Protein AF-A0A060X799-F1 (afdb_monomer_lite)

Sequence (118 aa):
MLPGYSPVTQALLGTLFTWGLTAAGAALVFIFSSRQKRILDGSLGFAAGVMLAASYWSLLAPAIDMAEDSGKYGSFAFVPVAVGFALGAAFVYLADLMMPALVSPAAASQRGYFFTHT

Structure (mmCIF, N/CA/C/O backbone):
data_AF-A0A060X799-F1
#
_entry.id   AF-A0A060X799-F1
#
loop_
_atom_site.group_PDB
_atom_site.id
_atom_site.type_symbol
_atom_site.label_atom_id
_atom_site.label_alt_id
_atom_site.label_comp_id
_atom_site.label_asym_id
_atom_site.label_entity_id
_atom_site.label_seq_id
_atom_site.pdbx_PDB_ins_code
_atom_site.Cartn_x
_atom_site.Cartn_y
_atom_site.Cartn_z
_atom_site.occupancy
_atom_site.B_iso_or_equiv
_atom_site.auth_seq_id
_atom_site.auth_comp_id
_atom_site.auth_asym_id
_atom_site.auth_atom_id
_atom_site.pdbx_PDB_model_num
ATOM 1 N N . MET A 1 1 ? 18.683 -7.187 6.721 1.00 56.59 1 MET A N 1
ATOM 2 C CA . MET A 1 1 ? 18.641 -8.581 7.219 1.00 56.59 1 MET A CA 1
ATOM 3 C C . MET A 1 1 ? 19.350 -8.634 8.561 1.00 56.59 1 MET A C 1
ATOM 5 O O . MET A 1 1 ? 20.498 -8.220 8.626 1.00 56.59 1 MET A O 1
ATOM 9 N N . LEU A 1 2 ? 18.659 -9.040 9.630 1.00 64.00 2 LEU A N 1
ATOM 10 C CA . LEU A 1 2 ? 19.272 -9.198 10.956 1.00 64.00 2 LEU A CA 1
ATOM 11 C C . LEU A 1 2 ? 20.242 -10.393 10.905 1.00 64.00 2 LEU A C 1
ATOM 13 O O . LEU A 1 2 ? 19.774 -11.507 10.648 1.00 64.00 2 LEU A O 1
ATOM 17 N N . PRO A 1 3 ? 21.557 -10.196 11.106 1.00 66.88 3 PRO A N 1
ATOM 18 C CA . PRO A 1 3 ? 22.523 -11.290 11.082 1.00 66.88 3 PRO A CA 1
ATOM 19 C C . PRO A 1 3 ? 22.200 -12.315 12.180 1.00 66.88 3 PRO A C 1
ATOM 21 O O . PRO A 1 3 ? 21.969 -11.934 13.325 1.00 66.88 3 PRO A O 1
ATOM 24 N N . GLY A 1 4 ? 22.166 -13.606 11.838 1.00 75.44 4 GLY A N 1
ATOM 25 C CA . GLY A 1 4 ? 22.017 -14.704 12.808 1.00 75.44 4 GLY A CA 1
ATOM 26 C C . GLY A 1 4 ? 20.587 -15.157 13.138 1.00 75.44 4 GLY A C 1
ATOM 27 O O . GLY A 1 4 ? 20.433 -16.094 13.916 1.00 75.44 4 GLY A O 1
ATOM 28 N N . TYR A 1 5 ? 19.546 -14.563 12.543 1.00 72.88 5 TYR A N 1
ATOM 29 C CA . TYR A 1 5 ? 18.155 -15.003 12.732 1.00 72.88 5 TYR A CA 1
ATOM 30 C C . TYR A 1 5 ? 17.620 -15.783 11.531 1.00 72.88 5 TYR A C 1
ATOM 32 O O . TYR A 1 5 ? 17.876 -15.419 10.383 1.00 72.88 5 TYR A O 1
ATOM 40 N N . SER A 1 6 ? 16.835 -16.834 11.802 1.00 82.50 6 SER A N 1
ATOM 41 C CA . SER A 1 6 ? 16.180 -17.615 10.748 1.00 82.50 6 SER A CA 1
ATOM 42 C C . SER A 1 6 ? 15.222 -16.735 9.919 1.00 82.50 6 SER A C 1
ATOM 44 O O . SER A 1 6 ? 14.565 -15.852 10.489 1.00 82.50 6 SER A O 1
ATOM 46 N N . PRO A 1 7 ? 15.080 -16.982 8.600 1.00 84.75 7 PRO A N 1
ATOM 47 C CA . PRO A 1 7 ? 14.127 -16.262 7.749 1.00 84.75 7 PRO A CA 1
ATOM 48 C C . PRO A 1 7 ? 12.690 -16.297 8.291 1.00 84.75 7 PRO A C 1
ATOM 50 O O . PRO A 1 7 ? 11.956 -15.318 8.178 1.00 84.75 7 PRO A O 1
ATOM 53 N N . VAL A 1 8 ? 12.308 -17.399 8.948 1.00 88.00 8 VAL A N 1
ATOM 54 C CA . VAL A 1 8 ? 10.987 -17.574 9.571 1.00 88.00 8 VAL A CA 1
ATOM 55 C C . VAL A 1 8 ? 10.798 -16.607 10.740 1.00 88.00 8 VAL A C 1
ATOM 57 O O . VAL A 1 8 ? 9.768 -15.946 10.828 1.00 88.00 8 VAL A O 1
ATOM 60 N N . THR A 1 9 ? 11.799 -16.466 11.614 1.00 86.31 9 THR A N 1
ATOM 61 C CA . THR A 1 9 ? 11.740 -15.529 12.747 1.00 86.31 9 THR A CA 1
ATOM 62 C C . THR A 1 9 ? 11.676 -14.078 12.273 1.00 86.31 9 THR A C 1
ATOM 64 O O . THR A 1 9 ? 10.926 -13.283 12.832 1.00 86.31 9 THR A O 1
ATOM 67 N N . GLN A 1 10 ? 12.419 -13.727 11.220 1.00 87.31 10 GLN A N 1
ATOM 68 C CA . GLN A 1 10 ? 12.371 -12.386 10.630 1.00 87.31 10 GLN A CA 1
ATOM 69 C C . GLN A 1 10 ? 11.007 -12.079 10.007 1.00 87.31 10 GLN A C 1
ATOM 71 O O . GLN A 1 10 ? 10.476 -10.992 10.228 1.00 87.31 10 GLN A O 1
ATOM 76 N N . ALA A 1 11 ? 10.423 -13.034 9.277 1.00 89.69 11 ALA A N 1
ATOM 77 C CA . ALA A 1 11 ? 9.081 -12.890 8.729 1.00 89.69 11 ALA A CA 1
ATOM 78 C C . ALA A 1 11 ? 8.041 -12.714 9.845 1.00 89.69 11 ALA A C 1
ATOM 80 O O . ALA A 1 11 ? 7.211 -11.818 9.755 1.00 89.69 11 ALA A O 1
ATOM 81 N N . LEU A 1 12 ? 8.129 -13.504 10.920 1.00 91.62 12 LEU A N 1
ATOM 82 C CA . LEU A 1 12 ? 7.201 -13.448 12.053 1.00 91.62 12 LEU A CA 1
ATOM 83 C C . LEU A 1 12 ? 7.293 -12.114 12.813 1.00 91.62 12 LEU A C 1
ATOM 85 O O . LEU A 1 12 ? 6.274 -11.515 13.146 1.00 91.62 12 LEU A O 1
ATOM 89 N N . LEU A 1 13 ? 8.504 -11.598 13.039 1.00 90.00 13 LEU A N 1
ATOM 90 C CA . LEU A 1 13 ? 8.688 -10.272 13.636 1.00 90.00 13 LEU A CA 1
ATOM 91 C C . LEU A 1 13 ? 8.206 -9.153 12.703 1.00 90.00 13 LEU A C 1
ATOM 93 O O . LEU A 1 13 ? 7.582 -8.203 13.169 1.00 90.00 13 LEU A O 1
ATOM 97 N N . GLY A 1 14 ? 8.445 -9.272 11.393 1.00 90.56 14 GLY A N 1
ATOM 98 C CA . GLY A 1 14 ? 7.951 -8.315 10.401 1.00 90.56 14 GLY A CA 1
ATOM 99 C C . GLY A 1 14 ? 6.421 -8.284 10.311 1.00 90.56 14 GLY A C 1
ATOM 100 O O . GLY A 1 14 ? 5.823 -7.207 10.273 1.00 90.56 14 GLY A O 1
ATOM 101 N N . THR A 1 15 ? 5.761 -9.444 10.336 1.00 91.44 15 THR A N 1
ATOM 102 C CA . THR A 1 15 ? 4.292 -9.527 10.316 1.00 91.44 15 THR A CA 1
ATOM 103 C C . THR A 1 15 ? 3.677 -9.018 11.616 1.00 91.44 15 THR A C 1
ATOM 105 O O . THR A 1 15 ? 2.752 -8.211 11.565 1.00 91.44 15 THR A O 1
ATOM 108 N N . LEU A 1 16 ? 4.223 -9.384 12.782 1.00 93.81 16 LEU A N 1
ATOM 109 C CA . LEU A 1 16 ? 3.766 -8.835 14.064 1.00 93.81 16 LEU A CA 1
ATOM 110 C C . LEU A 1 16 ? 3.959 -7.319 14.143 1.00 93.81 16 LEU A C 1
ATOM 112 O O . LEU A 1 16 ? 3.091 -6.620 14.659 1.00 93.81 16 LEU A O 1
ATOM 116 N N . PHE A 1 17 ? 5.065 -6.800 13.611 1.00 93.69 17 PHE A N 1
ATOM 117 C CA . PHE A 1 17 ? 5.313 -5.364 13.566 1.00 93.69 17 PHE A CA 1
ATOM 118 C C . PHE A 1 17 ? 4.291 -4.635 12.685 1.00 93.69 17 PHE A C 1
ATOM 120 O O . PHE A 1 17 ? 3.690 -3.659 13.128 1.00 93.69 17 PHE A O 1
ATOM 127 N N . THR A 1 18 ? 4.041 -5.125 11.465 1.00 92.81 18 THR A N 1
ATOM 128 C CA . THR A 1 18 ? 3.053 -4.512 10.555 1.00 92.81 18 THR A CA 1
ATOM 129 C C . THR A 1 18 ? 1.639 -4.548 11.133 1.00 92.81 18 THR A C 1
ATOM 131 O O . THR A 1 18 ? 0.961 -3.523 11.137 1.00 92.81 18 THR A O 1
ATOM 134 N N . TRP A 1 19 ? 1.220 -5.674 11.717 1.00 93.69 19 TRP A N 1
ATOM 135 C CA . TRP A 1 19 ? -0.069 -5.780 12.411 1.00 93.69 19 TRP A CA 1
ATOM 136 C C . TRP A 1 19 ? -0.137 -4.897 13.659 1.00 93.69 19 TRP A C 1
ATOM 138 O O . TRP A 1 19 ? -1.170 -4.282 13.922 1.00 93.69 19 TRP A O 1
ATOM 148 N N . GLY A 1 20 ? 0.963 -4.786 14.406 1.00 95.19 20 GLY A N 1
ATOM 149 C CA . GLY A 1 20 ? 1.080 -3.898 15.559 1.00 95.19 20 GLY A CA 1
ATOM 150 C C . GLY A 1 20 ? 0.888 -2.432 15.179 1.00 95.19 20 GLY A C 1
ATOM 151 O O . GLY A 1 20 ? 0.145 -1.723 15.853 1.00 95.19 20 GLY A O 1
ATOM 152 N N . LEU A 1 21 ? 1.475 -1.986 14.064 1.00 92.69 21 LEU A N 1
ATOM 153 C CA . LEU A 1 21 ? 1.250 -0.641 13.530 1.00 92.69 21 LEU A CA 1
ATOM 154 C C . LEU A 1 21 ? -0.205 -0.424 13.090 1.00 92.69 21 LEU A C 1
ATOM 156 O O . LEU A 1 21 ? -0.763 0.636 13.366 1.00 92.69 21 LEU A O 1
ATOM 160 N N . THR A 1 22 ? -0.851 -1.417 12.466 1.00 91.69 22 THR A N 1
ATOM 161 C CA . THR A 1 22 ? -2.285 -1.345 12.131 1.00 91.69 22 THR A CA 1
ATOM 162 C C . THR A 1 22 ? -3.152 -1.222 13.385 1.00 91.69 22 THR A C 1
ATOM 164 O O . THR A 1 22 ? -4.024 -0.355 13.446 1.00 91.69 22 THR A O 1
ATOM 167 N N . ALA A 1 23 ? -2.893 -2.042 14.406 1.00 91.62 23 ALA A N 1
ATOM 168 C CA . ALA A 1 23 ? -3.607 -1.989 15.679 1.00 91.62 23 ALA A CA 1
ATOM 169 C C . ALA A 1 23 ? -3.380 -0.653 16.403 1.00 91.62 23 ALA A C 1
ATOM 171 O O . ALA A 1 23 ? -4.333 -0.060 16.907 1.00 91.62 23 ALA A O 1
ATOM 172 N N . ALA A 1 24 ? -2.146 -0.140 16.401 1.00 91.19 24 ALA A N 1
ATOM 173 C CA . ALA A 1 24 ? -1.815 1.164 16.966 1.00 91.19 24 ALA A CA 1
ATOM 174 C C . ALA A 1 24 ? -2.545 2.302 16.234 1.00 91.19 24 ALA A C 1
ATOM 176 O O . ALA A 1 24 ? -3.133 3.162 16.884 1.00 91.19 24 ALA A O 1
ATOM 177 N N . GLY A 1 25 ? -2.578 2.279 14.897 1.00 85.88 25 GLY A N 1
ATOM 178 C CA . GLY A 1 25 ? -3.325 3.247 14.092 1.00 85.88 25 GLY A CA 1
ATOM 179 C C . GLY A 1 25 ? -4.832 3.210 14.365 1.00 85.88 25 GLY A C 1
ATOM 180 O O . GLY A 1 25 ? -5.453 4.259 14.525 1.00 85.88 25 GLY A O 1
ATOM 181 N N . ALA A 1 26 ? -5.418 2.017 14.499 1.00 87.50 26 ALA A N 1
ATOM 182 C CA . ALA A 1 26 ? -6.826 1.854 14.863 1.00 87.50 26 ALA A CA 1
ATOM 183 C C . ALA A 1 26 ? -7.120 2.324 16.300 1.00 87.50 26 ALA A C 1
ATOM 185 O O . ALA A 1 26 ? -8.162 2.929 16.550 1.00 87.50 26 ALA A O 1
ATOM 186 N N . ALA A 1 27 ? -6.194 2.110 17.241 1.00 89.12 27 ALA A N 1
ATOM 187 C CA . ALA A 1 27 ? -6.344 2.545 18.628 1.00 89.12 27 ALA A CA 1
ATOM 188 C C . ALA A 1 27 ? -6.443 4.076 18.769 1.00 89.12 27 ALA A C 1
ATOM 190 O O . ALA A 1 27 ? -7.103 4.565 19.687 1.00 89.12 27 ALA A O 1
ATOM 191 N N . LEU A 1 28 ? -5.868 4.843 17.833 1.00 83.50 28 LEU A N 1
ATOM 192 C CA . LEU A 1 28 ? -5.993 6.306 17.809 1.00 83.50 28 LEU A CA 1
ATOM 193 C C . LEU A 1 28 ? -7.454 6.778 17.697 1.00 83.50 28 LEU A C 1
ATOM 195 O O . LEU A 1 28 ?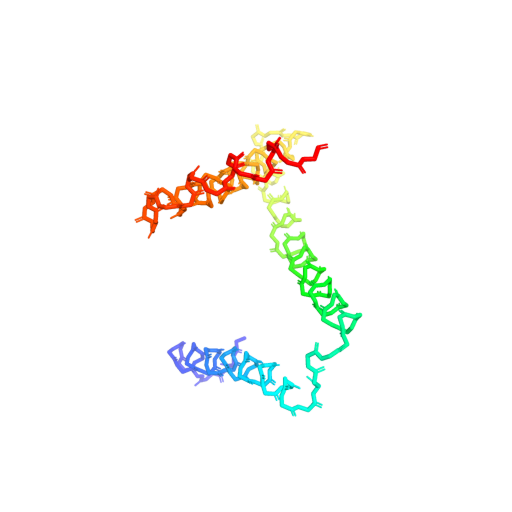 -7.770 7.863 18.182 1.00 83.50 28 LEU A O 1
ATOM 199 N N . VAL A 1 29 ? -8.365 5.969 17.142 1.00 83.19 29 VAL A N 1
ATOM 200 C CA . VAL A 1 29 ? -9.802 6.299 17.044 1.00 83.19 29 VAL A CA 1
ATOM 201 C C . VAL A 1 29 ? -10.467 6.442 18.422 1.00 83.19 29 VAL A C 1
ATOM 203 O O . VAL A 1 29 ? -11.435 7.186 18.561 1.00 83.19 29 VAL A O 1
ATOM 206 N N . PHE A 1 30 ? -9.939 5.797 19.469 1.00 81.94 30 PHE A N 1
ATOM 207 C CA . PHE A 1 30 ? -10.455 5.965 20.835 1.00 81.94 30 PHE A CA 1
ATOM 208 C C . PHE A 1 30 ? -10.094 7.323 21.452 1.00 81.94 30 PHE A C 1
ATOM 210 O O . PHE A 1 30 ? -10.794 7.794 22.346 1.00 81.94 30 PHE A O 1
ATOM 217 N N . ILE A 1 31 ? -9.024 7.961 20.970 1.00 76.88 31 ILE A N 1
ATOM 218 C CA . ILE A 1 31 ? -8.562 9.276 21.432 1.00 76.88 31 ILE A CA 1
ATOM 219 C C . ILE A 1 31 ? -9.157 10.383 20.548 1.00 76.88 31 ILE A C 1
ATOM 221 O O . ILE A 1 31 ? -9.624 11.407 21.047 1.00 76.88 31 ILE A O 1
ATOM 225 N N . PHE A 1 32 ? -9.184 10.171 19.229 1.00 66.88 32 PHE A N 1
ATOM 226 C CA . PHE A 1 32 ? -9.733 11.108 18.252 1.00 66.88 32 PHE A CA 1
ATOM 227 C C . PHE A 1 32 ? -11.184 10.750 17.915 1.00 66.88 32 PHE A C 1
ATOM 229 O O . PHE A 1 32 ? -11.463 9.864 17.111 1.00 66.88 32 PHE A O 1
ATOM 236 N N . SER A 1 33 ? -12.136 11.471 18.514 1.00 61.84 33 SER A N 1
ATOM 237 C CA . SER A 1 33 ? -13.559 11.284 18.220 1.00 61.84 33 SER A CA 1
ATOM 238 C C . SER A 1 33 ? -13.878 11.616 16.753 1.00 61.84 33 SER A C 1
ATOM 240 O O . SER A 1 33 ? -13.563 12.704 16.269 1.00 61.84 33 SER A O 1
ATOM 242 N N . SER A 1 34 ? -14.599 10.708 16.080 1.00 59.38 34 SER A N 1
ATOM 243 C CA . SER A 1 34 ? -15.126 10.776 14.694 1.00 59.38 34 SER A CA 1
ATOM 244 C C . SER A 1 34 ? -15.874 12.079 14.321 1.00 59.38 34 SER A C 1
ATOM 246 O O . SER A 1 34 ? -16.185 12.343 13.160 1.00 59.38 34 SER A O 1
ATOM 248 N N . ARG A 1 35 ? -16.138 12.961 15.291 1.00 61.16 35 ARG A N 1
ATOM 249 C CA . ARG A 1 35 ? -16.881 14.211 15.101 1.00 61.16 35 ARG A CA 1
ATOM 250 C C . ARG A 1 35 ? -16.152 15.261 14.246 1.00 61.16 35 ARG A C 1
ATOM 252 O O . ARG A 1 35 ? -16.809 16.168 13.742 1.00 61.16 35 ARG A O 1
ATOM 259 N N . GLN A 1 36 ? -14.837 15.154 14.035 1.00 72.19 36 GLN A N 1
ATOM 260 C CA . GLN A 1 36 ? -14.076 16.087 13.191 1.00 72.19 36 GLN A CA 1
ATOM 261 C C . GLN A 1 36 ? -13.736 15.477 11.826 1.00 72.19 36 GLN A C 1
ATOM 263 O O . GLN A 1 36 ? -12.638 14.962 11.622 1.00 72.19 36 GLN A O 1
ATOM 268 N N . LYS A 1 37 ? -14.658 15.615 10.857 1.00 76.69 37 LYS A N 1
ATOM 269 C CA . LYS A 1 37 ? -14.441 15.191 9.456 1.00 76.69 37 LYS A CA 1
ATOM 270 C C . LYS A 1 37 ? -13.111 15.684 8.876 1.00 76.69 37 LYS A C 1
ATOM 272 O O . LYS A 1 37 ? -12.432 14.926 8.212 1.00 76.69 37 LYS A O 1
ATOM 277 N N . ARG A 1 38 ? -12.674 16.899 9.229 1.00 80.44 38 ARG A N 1
ATOM 278 C CA . ARG A 1 38 ? -11.389 17.465 8.780 1.00 80.44 38 ARG A CA 1
ATOM 279 C C . ARG A 1 38 ? -10.163 16.621 9.146 1.00 80.44 38 ARG A C 1
ATOM 281 O O . ARG A 1 38 ? -9.236 16.546 8.349 1.00 80.44 38 ARG A O 1
ATOM 288 N N . ILE A 1 39 ? -10.141 16.012 10.333 1.00 82.25 39 ILE A N 1
ATOM 289 C CA . ILE A 1 39 ? -9.019 15.158 10.755 1.00 82.25 39 ILE A CA 1
ATOM 290 C C . ILE A 1 39 ? -9.066 13.826 10.005 1.00 82.25 39 ILE A C 1
ATOM 292 O O . ILE A 1 39 ? -8.027 13.338 9.571 1.00 82.25 39 ILE A O 1
ATOM 296 N N . LEU A 1 40 ? -10.266 13.270 9.812 1.00 82.25 40 LEU A N 1
ATOM 297 C CA . LEU A 1 40 ? -10.464 12.045 9.036 1.00 82.25 40 LEU A CA 1
ATOM 298 C C . LEU A 1 40 ? -10.072 12.234 7.562 1.00 82.25 40 LEU A C 1
ATOM 300 O O . LEU A 1 40 ? -9.339 11.421 7.014 1.00 82.25 40 LEU A O 1
ATOM 304 N N . ASP A 1 41 ? -10.502 13.325 6.934 1.00 86.44 41 ASP A N 1
ATOM 305 C CA . A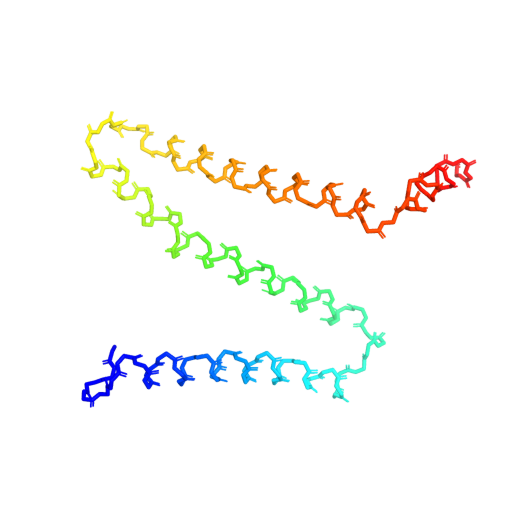SP A 1 41 ? -10.147 13.640 5.547 1.00 86.44 41 ASP A CA 1
ATOM 306 C C . ASP A 1 41 ? -8.628 13.862 5.412 1.00 86.44 41 ASP A C 1
ATOM 308 O O . ASP A 1 41 ? -8.008 13.418 4.446 1.00 86.44 41 ASP A O 1
ATOM 312 N N . GLY A 1 42 ? -8.004 14.482 6.424 1.00 88.12 42 GLY A N 1
ATOM 313 C CA . GLY A 1 42 ? -6.553 14.639 6.508 1.00 88.12 42 GLY A CA 1
ATOM 314 C C . GLY A 1 42 ? -5.800 13.310 6.636 1.00 88.12 42 GLY A C 1
ATOM 315 O O . GLY A 1 42 ? -4.791 13.119 5.958 1.00 88.12 42 GLY A O 1
ATOM 316 N N . SER A 1 43 ? -6.281 12.370 7.457 1.00 87.12 43 SER A N 1
ATOM 317 C CA . SER A 1 43 ? -5.640 11.058 7.620 1.00 87.12 43 SER A CA 1
ATOM 318 C C . SER A 1 43 ? -5.814 10.164 6.391 1.00 87.12 43 SER A C 1
ATOM 320 O O . SER A 1 43 ? -4.860 9.498 5.990 1.00 87.12 43 SER A O 1
ATOM 322 N N . LEU A 1 44 ? -6.986 10.200 5.744 1.00 87.31 44 LEU A N 1
ATOM 323 C CA . LEU A 1 44 ? -7.235 9.523 4.469 1.00 87.31 44 LEU A CA 1
ATOM 324 C C . LEU A 1 44 ? -6.331 10.078 3.361 1.00 87.31 44 LEU A C 1
ATOM 326 O O . LEU A 1 44 ? -5.716 9.304 2.628 1.00 87.31 44 LEU A O 1
ATOM 330 N N . GLY A 1 45 ? -6.187 11.405 3.281 1.00 89.81 45 GLY A N 1
ATOM 331 C CA . GLY A 1 45 ? -5.263 12.058 2.353 1.00 89.81 45 GLY A CA 1
ATOM 332 C C . GLY A 1 45 ? -3.798 11.698 2.617 1.00 89.81 45 GLY A C 1
ATOM 333 O O . GLY A 1 45 ? -3.058 11.407 1.679 1.00 89.81 45 GLY A O 1
ATOM 334 N N . PHE A 1 46 ? -3.380 11.642 3.887 1.00 90.62 46 PHE A N 1
ATOM 335 C CA . PHE A 1 46 ? -2.035 11.202 4.268 1.00 90.62 46 PHE A CA 1
ATOM 336 C C . PHE A 1 46 ? -1.773 9.746 3.865 1.00 90.62 46 PHE A C 1
ATOM 338 O O . PHE A 1 46 ? -0.750 9.456 3.246 1.00 90.62 46 PHE A O 1
ATOM 345 N N . ALA A 1 47 ? -2.709 8.839 4.157 1.00 90.56 47 ALA A N 1
ATOM 346 C CA . ALA A 1 47 ? -2.598 7.431 3.786 1.00 90.56 47 ALA A CA 1
ATOM 347 C C . ALA A 1 47 ? -2.511 7.249 2.262 1.00 90.56 47 ALA A C 1
ATOM 349 O O . ALA A 1 47 ? -1.639 6.526 1.777 1.00 90.56 47 ALA A O 1
ATOM 350 N N . ALA A 1 48 ? -3.356 7.958 1.504 1.00 91.31 48 ALA A N 1
ATOM 351 C CA . ALA A 1 48 ? -3.291 7.970 0.046 1.00 91.31 48 ALA A CA 1
ATOM 352 C C . ALA A 1 48 ? -1.934 8.498 -0.456 1.00 91.31 48 ALA A C 1
ATOM 354 O O . ALA A 1 48 ? -1.316 7.883 -1.322 1.00 91.31 48 ALA A O 1
ATOM 355 N N . GLY A 1 49 ? -1.428 9.588 0.129 1.00 92.31 49 GLY A N 1
ATOM 356 C CA . GLY A 1 49 ? -0.131 10.168 -0.219 1.00 92.31 49 GLY A CA 1
ATOM 357 C C . GLY A 1 49 ? 1.045 9.213 0.011 1.00 92.31 49 GLY A C 1
ATOM 358 O O . GLY A 1 49 ? 1.858 9.022 -0.892 1.00 92.31 49 GLY A O 1
ATOM 359 N N . VAL A 1 50 ? 1.118 8.566 1.181 1.00 92.50 50 VAL A N 1
ATOM 360 C CA . VAL A 1 50 ? 2.172 7.581 1.501 1.00 92.50 50 VAL A CA 1
ATOM 361 C C . VAL A 1 50 ? 2.133 6.397 0.531 1.00 92.50 50 VAL A C 1
ATOM 363 O O . VAL A 1 50 ? 3.182 5.952 0.065 1.00 92.50 50 VAL A O 1
ATOM 366 N N . MET A 1 51 ? 0.938 5.915 0.181 1.00 93.06 51 MET A N 1
ATOM 367 C CA . MET A 1 51 ? 0.780 4.800 -0.754 1.00 93.06 51 MET A CA 1
ATOM 368 C C . MET A 1 51 ? 1.231 5.167 -2.177 1.00 93.06 51 MET A C 1
ATOM 370 O O . MET A 1 51 ? 1.927 4.383 -2.825 1.00 93.06 51 MET A O 1
ATOM 374 N N . LEU A 1 52 ? 0.893 6.370 -2.658 1.00 91.88 52 LEU A N 1
ATOM 375 C CA . LEU A 1 52 ? 1.332 6.866 -3.969 1.00 91.88 52 LEU A CA 1
ATOM 376 C C . LEU A 1 52 ? 2.851 7.068 -4.025 1.00 91.88 52 LEU A C 1
ATOM 378 O O . LEU A 1 52 ? 3.495 6.654 -4.988 1.00 91.88 52 LEU A O 1
ATOM 382 N N . ALA A 1 53 ? 3.425 7.645 -2.970 1.00 93.12 53 ALA A N 1
ATOM 383 C CA . ALA A 1 53 ? 4.863 7.828 -2.815 1.00 93.12 53 ALA A CA 1
ATOM 384 C C . ALA A 1 53 ? 5.619 6.493 -2.896 1.00 93.12 53 ALA A C 1
ATOM 386 O O . ALA A 1 53 ? 6.498 6.318 -3.742 1.00 93.12 53 ALA A O 1
ATOM 387 N N . ALA A 1 54 ? 5.247 5.532 -2.047 1.00 92.19 54 ALA A N 1
ATOM 388 C CA . ALA A 1 54 ? 5.864 4.210 -2.035 1.00 92.19 54 ALA A CA 1
ATOM 389 C C . ALA A 1 54 ? 5.732 3.514 -3.398 1.00 92.19 54 ALA A C 1
ATOM 391 O O . ALA A 1 54 ? 6.691 2.922 -3.886 1.00 92.19 54 ALA A O 1
ATOM 392 N N . SER A 1 55 ? 4.577 3.648 -4.056 1.00 92.38 55 SER A N 1
ATOM 393 C CA . SER A 1 55 ? 4.366 3.084 -5.392 1.00 92.38 55 SER A CA 1
ATOM 394 C C . SER A 1 55 ? 5.312 3.684 -6.437 1.00 92.38 55 SER A C 1
ATOM 396 O O . SER A 1 55 ? 5.824 2.960 -7.287 1.00 92.38 55 SER A O 1
ATOM 398 N N . TYR A 1 56 ? 5.599 4.986 -6.379 1.00 89.69 56 TYR A N 1
ATOM 399 C CA . TYR A 1 56 ? 6.527 5.602 -7.324 1.00 89.69 56 TYR A CA 1
ATOM 400 C C . TYR A 1 56 ? 7.985 5.216 -7.047 1.00 89.69 56 TYR A C 1
ATOM 402 O O . TYR A 1 56 ? 8.652 4.662 -7.918 1.00 89.69 56 TYR A O 1
ATOM 410 N N . TRP A 1 57 ? 8.476 5.469 -5.831 1.00 90.12 57 TRP A N 1
ATOM 411 C CA . TRP A 1 57 ? 9.894 5.290 -5.503 1.00 90.12 57 TRP A CA 1
ATOM 412 C C . TRP A 1 57 ? 10.304 3.831 -5.321 1.00 90.12 57 TRP A C 1
ATOM 414 O O . TRP A 1 57 ? 11.430 3.476 -5.655 1.00 90.12 57 TRP A O 1
ATOM 424 N N . SER A 1 58 ? 9.425 2.982 -4.783 1.00 88.44 58 SER A N 1
ATOM 425 C CA . SER A 1 58 ? 9.759 1.579 -4.513 1.00 88.44 58 SER A CA 1
ATOM 426 C C . SER A 1 58 ? 9.356 0.626 -5.634 1.00 88.44 58 SER A C 1
ATOM 428 O O . SER A 1 58 ? 9.885 -0.481 -5.666 1.00 88.44 58 SER A O 1
ATOM 430 N N . LEU A 1 59 ? 8.440 1.016 -6.535 1.00 86.06 59 LEU A N 1
ATOM 431 C CA . LEU A 1 59 ? 7.969 0.141 -7.618 1.00 86.06 59 LEU A CA 1
ATOM 432 C C . LEU A 1 59 ? 8.205 0.737 -9.011 1.00 86.06 59 LEU A C 1
ATOM 434 O O . LEU A 1 59 ? 8.886 0.104 -9.809 1.00 86.06 59 LEU A O 1
ATOM 438 N N . LEU A 1 60 ? 7.675 1.925 -9.327 1.00 86.50 60 LEU A N 1
ATOM 439 C CA . LEU A 1 60 ? 7.731 2.463 -10.697 1.00 86.50 60 LEU A CA 1
ATOM 440 C C . LEU A 1 60 ? 9.142 2.870 -11.131 1.00 86.50 60 LEU A C 1
ATOM 442 O O . LEU A 1 60 ? 9.554 2.482 -12.217 1.00 86.50 60 LEU A O 1
ATOM 446 N N . ALA A 1 61 ? 9.879 3.615 -10.305 1.00 87.44 61 ALA A N 1
ATOM 447 C CA . ALA A 1 61 ? 11.251 4.020 -10.614 1.00 87.44 61 ALA A CA 1
ATOM 448 C C . ALA A 1 61 ? 12.174 2.811 -10.881 1.00 87.44 61 ALA A C 1
ATOM 450 O O . ALA A 1 61 ? 12.696 2.718 -11.991 1.00 87.44 61 ALA A O 1
ATOM 451 N N . PRO A 1 62 ? 12.292 1.819 -9.970 1.00 85.88 62 PRO A N 1
ATOM 452 C CA . PRO A 1 62 ? 13.102 0.634 -10.250 1.00 85.88 62 PRO A CA 1
ATOM 453 C C . PRO A 1 62 ? 12.555 -0.208 -11.413 1.00 85.88 62 PRO A C 1
ATOM 455 O O . PRO A 1 62 ? 13.334 -0.838 -12.121 1.00 85.88 62 PRO A O 1
ATOM 458 N N . ALA A 1 63 ? 11.239 -0.221 -11.662 1.00 85.75 63 ALA A N 1
ATOM 459 C CA . ALA A 1 63 ? 10.682 -0.921 -12.821 1.00 85.75 63 ALA A CA 1
ATOM 460 C C . ALA A 1 63 ? 11.080 -0.277 -14.160 1.00 85.75 63 ALA A C 1
ATOM 462 O O . ALA A 1 63 ? 11.263 -1.001 -15.139 1.00 85.75 63 ALA A O 1
ATOM 463 N N . ILE A 1 64 ? 11.212 1.054 -14.212 1.00 85.12 64 ILE A N 1
ATOM 464 C CA . ILE A 1 64 ? 11.687 1.774 -15.403 1.00 85.12 64 ILE A CA 1
ATOM 465 C C . ILE A 1 64 ? 13.165 1.462 -15.637 1.00 85.12 64 ILE A C 1
ATOM 467 O O . ILE A 1 64 ? 13.506 1.055 -16.746 1.00 85.12 64 ILE A O 1
ATOM 471 N N . ASP A 1 65 ? 13.998 1.529 -14.595 1.00 84.62 65 ASP A N 1
ATOM 472 C CA . ASP A 1 65 ? 15.427 1.195 -14.687 1.00 84.62 65 ASP A CA 1
ATOM 473 C C . ASP A 1 65 ? 15.628 -0.245 -15.203 1.00 84.62 65 ASP A C 1
ATOM 475 O O . ASP A 1 65 ? 16.377 -0.491 -16.148 1.00 84.62 65 ASP A O 1
ATOM 479 N N . MET A 1 66 ? 14.866 -1.209 -14.668 1.00 82.81 66 MET A N 1
ATOM 480 C CA . MET A 1 66 ? 14.897 -2.601 -15.138 1.00 82.81 66 MET A CA 1
ATOM 481 C C . MET A 1 66 ? 14.437 -2.754 -16.599 1.00 82.81 66 MET A C 1
ATOM 483 O O . MET A 1 66 ? 14.921 -3.638 -17.314 1.00 82.81 66 MET A O 1
ATOM 487 N N . ALA A 1 67 ? 13.489 -1.933 -17.060 1.00 80.25 67 ALA A N 1
ATOM 488 C CA . ALA A 1 67 ? 13.010 -1.953 -18.440 1.00 80.25 67 ALA A CA 1
ATOM 489 C C . ALA A 1 67 ? 14.014 -1.317 -19.420 1.00 80.25 67 ALA A C 1
ATOM 491 O O . ALA A 1 67 ? 14.111 -1.782 -20.561 1.00 80.25 67 ALA A O 1
ATOM 492 N N . GLU A 1 68 ? 14.773 -0.308 -18.981 1.00 77.44 68 GLU A N 1
ATOM 493 C CA . GLU A 1 68 ? 15.875 0.302 -19.738 1.00 77.44 68 GLU A CA 1
ATOM 494 C C . GLU A 1 68 ? 17.045 -0.680 -19.902 1.00 77.44 68 GLU A C 1
ATOM 496 O O . GLU A 1 68 ? 17.469 -0.947 -21.031 1.00 77.44 68 GLU A O 1
ATOM 501 N N . ASP A 1 69 ? 17.477 -1.320 -18.810 1.00 72.12 69 ASP A N 1
ATOM 502 C CA . ASP A 1 69 ? 18.574 -2.303 -18.800 1.00 72.12 69 ASP A CA 1
ATOM 503 C C . ASP A 1 69 ? 18.283 -3.549 -19.653 1.00 72.12 69 ASP A C 1
ATOM 505 O O . ASP A 1 69 ? 19.186 -4.194 -20.189 1.00 72.12 69 ASP A O 1
ATOM 509 N N . SER A 1 70 ? 17.003 -3.885 -19.833 1.00 66.88 70 SER A N 1
ATOM 510 C CA . SER A 1 70 ? 16.562 -5.038 -20.628 1.00 66.88 70 SER A CA 1
ATOM 511 C C . SER A 1 70 ? 16.823 -4.891 -22.137 1.00 66.88 70 SER A C 1
ATOM 513 O O . SER A 1 70 ? 16.612 -5.849 -22.886 1.00 66.88 70 SER A O 1
ATOM 515 N N . GLY A 1 71 ? 17.233 -3.709 -22.620 1.00 60.16 71 GLY A N 1
ATOM 516 C CA . GLY A 1 71 ? 17.747 -3.473 -23.979 1.00 60.16 71 GLY A CA 1
ATOM 517 C C . GLY A 1 71 ? 16.760 -3.672 -25.144 1.00 60.16 71 GLY A C 1
ATOM 518 O O . GLY A 1 71 ? 17.091 -3.359 -26.285 1.00 60.16 71 GLY A O 1
ATOM 519 N N . LYS A 1 72 ? 15.539 -4.167 -24.894 1.00 58.28 72 LYS A N 1
ATOM 520 C CA . LYS A 1 72 ? 14.521 -4.466 -25.923 1.00 58.28 72 LYS A CA 1
ATOM 521 C C . LYS A 1 72 ? 13.687 -3.260 -26.368 1.00 58.28 72 LYS A C 1
ATOM 523 O O . LYS A 1 72 ? 13.044 -3.351 -27.409 1.00 58.28 72 LYS A O 1
ATOM 528 N N . TYR A 1 73 ? 13.683 -2.160 -25.608 1.00 56.56 73 TYR A N 1
ATOM 529 C CA . TYR A 1 73 ? 12.757 -1.036 -25.828 1.00 56.56 73 TYR A CA 1
ATOM 530 C C . TYR A 1 73 ? 13.405 0.360 -25.917 1.00 56.56 73 TYR A C 1
ATOM 532 O O . TYR A 1 73 ? 12.695 1.323 -26.205 1.00 56.56 73 TYR A O 1
ATOM 540 N N . GLY A 1 74 ? 14.731 0.494 -25.765 1.00 63.59 74 GLY A N 1
ATOM 541 C CA . GLY A 1 74 ? 15.441 1.777 -25.917 1.00 63.59 74 GLY A CA 1
ATOM 542 C C . GLY A 1 74 ? 14.762 2.939 -25.168 1.00 63.59 74 GLY A C 1
ATOM 543 O O . GLY A 1 74 ? 14.320 2.776 -24.037 1.00 63.59 74 GLY A O 1
ATOM 544 N N . SER A 1 75 ? 14.593 4.089 -25.832 1.00 62.28 75 SER A N 1
ATOM 545 C CA . SER A 1 75 ? 13.935 5.297 -25.287 1.00 62.28 75 SER A CA 1
ATOM 546 C C . SER A 1 75 ? 12.442 5.131 -24.920 1.00 62.28 75 SER A C 1
ATOM 548 O O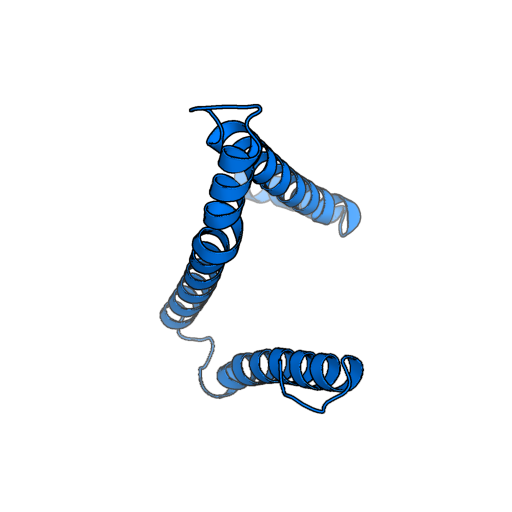 . SER A 1 75 ? 11.830 6.081 -24.430 1.00 62.28 75 SER A O 1
ATOM 550 N N . PHE A 1 76 ? 11.833 3.964 -25.166 1.00 67.31 76 PHE A N 1
ATOM 551 C CA . PHE A 1 76 ? 10.432 3.654 -24.851 1.00 67.31 76 PHE A CA 1
ATOM 552 C C . PHE A 1 76 ? 10.274 2.711 -23.646 1.00 67.31 76 PHE A C 1
ATOM 554 O O . PHE A 1 76 ? 9.212 2.118 -23.470 1.00 67.31 76 PHE A O 1
ATOM 561 N N . ALA A 1 77 ? 11.287 2.568 -22.789 1.00 70.31 77 ALA A N 1
ATOM 562 C CA . ALA A 1 77 ? 11.233 1.718 -21.593 1.00 70.31 77 ALA A CA 1
ATOM 563 C C . ALA A 1 77 ? 10.084 2.054 -20.616 1.00 70.31 77 ALA A C 1
ATOM 565 O O . ALA A 1 77 ? 9.592 1.178 -19.906 1.00 70.31 77 ALA A O 1
ATOM 566 N N . PHE A 1 78 ? 9.573 3.289 -20.640 1.00 77.81 78 PHE A N 1
ATOM 567 C CA . PHE A 1 78 ? 8.392 3.681 -19.865 1.00 77.81 78 PHE A CA 1
ATOM 568 C C . PHE A 1 78 ? 7.093 3.007 -20.346 1.00 77.81 78 PHE A C 1
ATOM 570 O O . PHE A 1 78 ? 6.150 2.875 -19.569 1.00 77.81 78 PHE A O 1
ATOM 577 N N . VAL A 1 79 ? 7.020 2.576 -21.611 1.00 84.88 79 VAL A N 1
ATOM 578 C CA . VAL A 1 79 ? 5.815 1.991 -22.222 1.00 84.88 79 VAL A CA 1
ATOM 579 C C . VAL A 1 79 ? 5.400 0.679 -21.546 1.00 84.88 79 VAL A C 1
ATOM 581 O O . VAL A 1 79 ? 4.255 0.604 -21.099 1.00 84.88 79 VAL A O 1
ATOM 584 N N . PRO A 1 80 ? 6.260 -0.352 -21.410 1.00 85.62 80 PRO A N 1
ATOM 585 C CA . PRO A 1 80 ? 5.871 -1.592 -20.736 1.00 85.62 80 PRO A CA 1
ATOM 586 C C . PRO A 1 80 ? 5.486 -1.374 -19.266 1.00 85.62 80 PRO A C 1
ATOM 588 O O . PRO A 1 80 ? 4.531 -1.991 -18.793 1.00 85.62 80 PRO A O 1
ATOM 591 N N . VAL A 1 81 ? 6.166 -0.463 -18.560 1.00 88.31 81 VAL A N 1
ATOM 592 C CA . VAL A 1 81 ? 5.845 -0.125 -17.163 1.00 88.31 81 VAL A CA 1
ATOM 593 C C . VAL A 1 81 ? 4.484 0.566 -17.065 1.00 88.31 81 VAL A C 1
ATOM 595 O O . VAL A 1 81 ? 3.654 0.173 -16.246 1.00 88.31 81 VAL A O 1
ATOM 598 N N . ALA A 1 82 ? 4.208 1.542 -17.935 1.00 88.19 82 ALA A N 1
ATOM 599 C CA . ALA A 1 82 ? 2.928 2.243 -17.982 1.00 88.19 82 ALA A CA 1
ATOM 600 C C . ALA A 1 82 ? 1.768 1.307 -18.349 1.00 88.19 82 ALA A C 1
ATOM 602 O O . ALA A 1 82 ? 0.709 1.371 -17.728 1.00 88.19 82 ALA A O 1
ATOM 603 N N . VAL A 1 83 ? 1.970 0.403 -19.314 1.00 90.50 83 VAL A N 1
ATOM 604 C CA . VAL A 1 83 ? 0.971 -0.610 -19.690 1.00 90.50 83 VAL A CA 1
ATOM 605 C C . VAL A 1 83 ? 0.707 -1.563 -18.525 1.00 90.50 83 VAL A C 1
ATOM 607 O O . VAL A 1 83 ? -0.452 -1.816 -18.207 1.00 90.50 83 VAL A O 1
ATOM 610 N N . GLY A 1 84 ? 1.751 -2.050 -17.848 1.00 90.06 84 GLY A N 1
ATOM 611 C CA . GLY A 1 84 ? 1.605 -2.904 -16.667 1.00 90.06 84 GLY A CA 1
ATOM 612 C C . GLY A 1 84 ? 0.857 -2.208 -15.527 1.00 90.06 84 GLY A C 1
ATOM 613 O O . GLY A 1 84 ? -0.071 -2.780 -14.955 1.00 90.06 84 GLY A O 1
ATOM 614 N N . PHE A 1 85 ? 1.198 -0.949 -15.246 1.00 91.31 85 PHE A N 1
ATOM 615 C CA . PHE A 1 85 ? 0.516 -0.139 -14.238 1.00 91.31 85 PHE A CA 1
ATOM 616 C C . PHE A 1 85 ? -0.960 0.105 -14.594 1.00 91.31 85 PHE A C 1
ATOM 618 O O . PHE A 1 85 ? -1.836 -0.092 -13.753 1.00 91.31 85 PHE A O 1
ATOM 625 N N . ALA A 1 86 ? -1.256 0.464 -15.849 1.00 93.00 86 ALA A N 1
ATOM 626 C CA . ALA A 1 86 ? -2.620 0.682 -16.327 1.00 93.00 86 ALA A CA 1
ATOM 627 C C . ALA A 1 86 ? -3.465 -0.601 -16.294 1.00 93.00 86 ALA A C 1
ATOM 629 O O . ALA A 1 86 ? -4.623 -0.557 -15.884 1.00 93.00 86 ALA A O 1
ATOM 630 N N . LEU A 1 87 ? -2.891 -1.750 -16.666 1.00 95.06 87 LEU A N 1
ATOM 631 C CA . LEU A 1 87 ? -3.555 -3.050 -16.550 1.00 95.06 87 LEU A CA 1
ATOM 632 C C . LEU A 1 87 ? -3.838 -3.416 -15.088 1.00 95.06 87 LEU A C 1
ATOM 634 O O . LEU A 1 87 ? -4.932 -3.888 -14.787 1.00 95.06 87 LEU A O 1
ATOM 638 N N . GLY A 1 88 ? -2.900 -3.156 -14.172 1.00 92.38 88 GLY A N 1
ATOM 639 C CA . GLY A 1 88 ? -3.114 -3.341 -12.734 1.00 92.38 88 GLY A CA 1
ATOM 640 C C . GLY A 1 88 ? -4.236 -2.451 -12.189 1.00 92.38 88 GLY A C 1
ATOM 641 O O . GLY A 1 88 ? -5.111 -2.928 -11.467 1.00 92.38 88 GLY A O 1
ATOM 642 N N . ALA A 1 89 ? -4.269 -1.178 -12.591 1.00 92.50 89 ALA A N 1
ATOM 643 C CA . ALA A 1 89 ? -5.344 -0.256 -12.231 1.00 92.50 89 ALA A CA 1
ATOM 644 C C . ALA A 1 89 ? -6.704 -0.707 -12.796 1.00 92.50 89 ALA A C 1
ATOM 646 O O . ALA A 1 89 ? -7.699 -0.716 -12.072 1.00 92.50 89 ALA A O 1
ATOM 647 N N . ALA A 1 90 ? -6.744 -1.144 -14.059 1.00 95.44 90 ALA A N 1
ATOM 648 C CA . ALA A 1 90 ? -7.947 -1.682 -14.688 1.00 95.44 90 ALA A CA 1
ATOM 649 C C . ALA A 1 90 ? -8.441 -2.960 -13.992 1.00 95.44 90 ALA A C 1
ATOM 651 O O . ALA A 1 90 ? -9.644 -3.133 -13.812 1.00 95.44 90 ALA A O 1
ATOM 652 N N . PHE A 1 91 ? -7.526 -3.828 -13.553 1.00 94.75 91 PHE A N 1
ATOM 653 C CA . PHE A 1 91 ? -7.857 -5.023 -12.782 1.00 94.75 91 PHE A CA 1
ATOM 654 C C . PHE A 1 91 ? -8.517 -4.676 -11.442 1.00 94.75 91 PHE A C 1
ATOM 656 O O . PHE A 1 91 ? -9.575 -5.219 -11.129 1.00 94.75 91 PHE A O 1
ATOM 663 N N . VAL A 1 92 ? -7.940 -3.747 -10.670 1.00 92.44 92 VAL A N 1
ATOM 664 C CA . VAL A 1 92 ? -8.526 -3.303 -9.392 1.00 92.44 92 VAL A CA 1
ATOM 665 C C . VAL A 1 92 ? -9.884 -2.638 -9.617 1.00 92.44 92 VAL A C 1
ATOM 667 O O . VAL A 1 92 ? -10.828 -2.919 -8.883 1.00 92.44 92 VAL A O 1
ATOM 670 N N . TYR A 1 93 ? -10.015 -1.815 -10.660 1.00 91.19 93 TYR A N 1
ATOM 671 C CA . TYR A 1 93 ? -11.287 -1.197 -11.032 1.00 91.19 93 TYR A CA 1
ATOM 672 C C . TYR A 1 93 ? -12.360 -2.236 -11.386 1.00 91.19 93 TYR A C 1
ATOM 674 O O . TYR A 1 93 ? -13.495 -2.145 -10.922 1.00 91.19 93 TYR A O 1
ATOM 682 N N . LEU A 1 94 ? -12.004 -3.256 -12.174 1.00 91.31 94 LEU A N 1
ATOM 683 C CA . LEU A 1 94 ? -12.915 -4.346 -12.507 1.00 91.31 94 LEU A CA 1
ATOM 684 C C . LEU A 1 94 ? -13.314 -5.129 -11.251 1.00 91.31 94 LEU A C 1
ATOM 686 O O . LEU A 1 94 ? -14.491 -5.426 -11.072 1.00 91.31 94 LEU A O 1
ATOM 690 N N . ALA A 1 95 ? -12.360 -5.433 -10.367 1.00 90.44 95 ALA A N 1
ATOM 691 C CA . ALA A 1 95 ? -12.637 -6.110 -9.105 1.00 90.44 95 ALA A CA 1
ATOM 692 C C . ALA A 1 95 ? -13.622 -5.305 -8.239 1.00 90.44 95 ALA A C 1
ATOM 694 O O . ALA A 1 95 ? -14.585 -5.875 -7.724 1.00 90.44 95 ALA A O 1
ATOM 695 N N . ASP A 1 96 ? -13.445 -3.983 -8.154 1.00 89.38 96 ASP A N 1
ATOM 696 C CA . 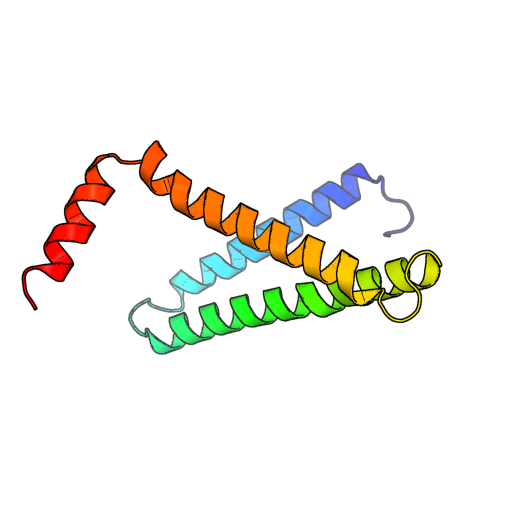ASP A 1 96 ? -14.364 -3.084 -7.450 1.00 89.38 96 ASP A CA 1
ATOM 697 C C . ASP A 1 96 ? -15.759 -3.052 -8.091 1.00 89.38 96 ASP A C 1
ATOM 699 O O . ASP A 1 96 ? -16.766 -3.035 -7.390 1.00 89.38 96 ASP A O 1
ATOM 703 N N . LEU A 1 97 ? -15.850 -3.151 -9.422 1.00 85.62 97 LEU A N 1
ATOM 704 C CA . LEU A 1 97 ? -17.131 -3.250 -10.124 1.00 85.62 97 LEU A CA 1
ATOM 705 C C . LEU A 1 97 ? -17.829 -4.603 -9.906 1.00 85.62 97 LEU A C 1
ATOM 707 O O . LEU A 1 97 ? -19.060 -4.668 -9.858 1.00 85.62 97 LEU A O 1
ATOM 711 N N . MET A 1 98 ? -17.061 -5.684 -9.763 1.00 86.56 98 MET A N 1
ATOM 712 C CA . MET A 1 98 ? -17.599 -7.023 -9.515 1.00 86.56 98 MET A CA 1
ATOM 713 C C . MET A 1 98 ? -18.039 -7.226 -8.060 1.00 86.56 98 MET A C 1
ATOM 715 O O . MET A 1 98 ? -18.980 -7.986 -7.823 1.00 86.56 98 MET A O 1
ATOM 719 N N . MET A 1 99 ? -17.425 -6.538 -7.088 1.00 84.06 99 MET A N 1
ATOM 720 C CA . MET A 1 99 ? -17.776 -6.669 -5.666 1.00 84.06 99 MET A CA 1
ATOM 721 C C . MET A 1 99 ? -19.275 -6.421 -5.377 1.00 84.06 99 MET A C 1
ATOM 723 O O . MET A 1 99 ? -19.896 -7.292 -4.765 1.00 84.06 99 MET A O 1
ATOM 727 N N . PRO A 1 100 ? -19.919 -5.329 -5.843 1.00 80.50 100 PRO A N 1
ATOM 728 C CA . PRO A 1 100 ? -21.359 -5.122 -5.680 1.00 80.50 100 PRO A CA 1
ATOM 729 C C . PRO A 1 100 ? -22.208 -6.220 -6.326 1.00 80.50 100 PRO A C 1
ATOM 731 O O . PRO A 1 100 ? -23.212 -6.627 -5.748 1.00 80.50 100 PRO A O 1
ATOM 734 N N . ALA A 1 101 ? -21.800 -6.718 -7.498 1.00 72.12 101 ALA A N 1
ATOM 735 C CA . ALA A 1 101 ? -22.541 -7.739 -8.238 1.00 72.12 101 ALA A CA 1
ATOM 736 C C . ALA A 1 101 ? -22.539 -9.106 -7.529 1.00 72.12 101 ALA A C 1
ATOM 738 O O . ALA A 1 101 ? -23.509 -9.853 -7.643 1.00 72.12 101 ALA A O 1
ATOM 739 N N . LEU A 1 102 ? -21.474 -9.418 -6.784 1.00 70.06 102 LEU A N 1
ATOM 740 C CA . LEU A 1 102 ? -21.322 -10.675 -6.044 1.00 70.06 102 LEU A CA 1
ATOM 741 C C . LEU A 1 102 ? -21.848 -10.596 -4.603 1.00 70.06 102 LEU A C 1
ATOM 743 O O . LEU A 1 102 ? -22.336 -11.595 -4.079 1.00 70.06 102 LEU A O 1
ATOM 747 N N . VAL A 1 103 ? -21.753 -9.428 -3.959 1.00 73.69 103 VAL A N 1
ATOM 748 C CA . VAL A 1 103 ? -22.090 -9.255 -2.534 1.00 73.69 103 VAL A CA 1
ATOM 749 C C . VAL A 1 103 ? -23.537 -8.802 -2.312 1.00 73.69 103 VAL A C 1
ATOM 751 O O . VAL A 1 103 ? -24.103 -9.113 -1.265 1.00 73.69 103 VAL A O 1
ATOM 754 N N . SER A 1 104 ? -24.182 -8.094 -3.251 1.00 60.78 104 SER A N 1
ATOM 755 C CA . SER A 1 104 ? -25.579 -7.676 -3.058 1.00 60.78 104 SER A CA 1
ATOM 756 C C . SER A 1 104 ? -26.324 -7.339 -4.362 1.00 60.78 104 SER A C 1
ATOM 758 O O . SER A 1 104 ? -26.088 -6.278 -4.945 1.00 60.78 104 SER A O 1
ATOM 760 N N . PRO A 1 105 ? -27.346 -8.126 -4.764 1.00 57.72 105 PRO A N 1
ATOM 761 C CA . PRO A 1 105 ? -28.282 -7.739 -5.827 1.00 57.72 105 PRO A CA 1
ATOM 762 C C . PRO A 1 105 ? -29.066 -6.450 -5.507 1.00 57.72 105 PRO A C 1
ATOM 764 O O . PRO A 1 105 ? -29.670 -5.853 -6.396 1.00 57.72 105 PRO A O 1
ATOM 767 N N . ALA A 1 106 ? -29.068 -5.995 -4.246 1.00 57.00 106 ALA A N 1
ATOM 768 C CA . ALA A 1 106 ? -29.816 -4.819 -3.802 1.00 57.00 106 ALA A CA 1
ATOM 769 C C . ALA A 1 106 ? -29.099 -3.479 -4.079 1.00 57.00 106 ALA A C 1
ATOM 771 O O . ALA A 1 106 ? -29.751 -2.434 -4.103 1.00 57.00 106 ALA A O 1
ATOM 772 N N . ALA A 1 107 ? -27.786 -3.481 -4.352 1.00 54.16 107 ALA A N 1
ATOM 773 C CA . ALA A 1 107 ? -27.026 -2.256 -4.644 1.00 54.16 107 ALA A CA 1
ATOM 774 C C . ALA A 1 107 ? -27.311 -1.678 -6.047 1.00 54.16 107 ALA A C 1
ATOM 776 O O . ALA A 1 107 ? -27.143 -0.477 -6.273 1.00 54.16 107 ALA A O 1
ATOM 777 N N . ALA A 1 108 ? -27.800 -2.503 -6.980 1.00 54.16 108 ALA A N 1
ATOM 778 C CA . ALA A 1 108 ? -28.240 -2.052 -8.301 1.00 54.16 108 ALA A CA 1
ATOM 779 C C . ALA A 1 108 ? -29.531 -1.208 -8.240 1.00 54.16 108 ALA A C 1
ATOM 781 O O . ALA A 1 108 ? -29.732 -0.337 -9.082 1.00 54.16 108 ALA A O 1
ATOM 782 N N . SER A 1 109 ? -30.375 -1.410 -7.218 1.00 49.94 10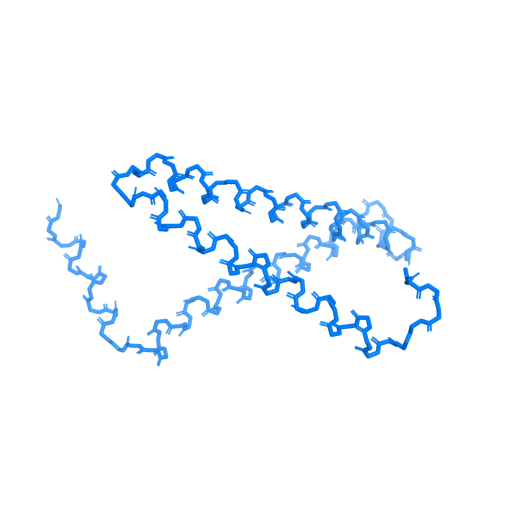9 SER A N 1
ATOM 783 C CA . SER A 1 109 ? -31.653 -0.698 -7.064 1.00 49.94 109 SER A CA 1
ATOM 784 C C . SER A 1 109 ? -31.483 0.730 -6.515 1.00 49.94 109 SER A C 1
ATOM 786 O O . SER A 1 109 ? -32.158 1.654 -6.962 1.00 49.94 109 SER A O 1
ATOM 788 N N . GLN A 1 110 ? -30.520 0.978 -5.614 1.00 54.56 110 GLN A N 1
ATOM 789 C CA . GLN A 1 110 ? -30.343 2.311 -5.010 1.00 54.56 110 GLN A CA 1
ATOM 790 C C . GLN A 1 110 ? -29.619 3.341 -5.893 1.00 54.56 110 GLN A C 1
ATOM 792 O O . GLN A 1 110 ? -29.823 4.540 -5.703 1.00 54.56 110 GLN A O 1
ATOM 797 N N . ARG A 1 111 ? -28.838 2.916 -6.900 1.00 56.78 111 ARG A N 1
ATOM 798 C CA . ARG A 1 111 ? -28.247 3.850 -7.880 1.00 56.78 111 ARG A CA 1
ATOM 799 C C . ARG A 1 111 ? -29.305 4.544 -8.749 1.00 56.78 111 ARG A C 1
ATOM 801 O O . ARG A 1 111 ? -29.078 5.678 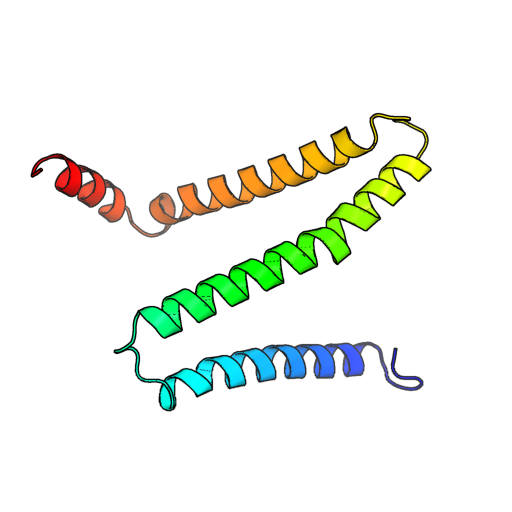-9.141 1.00 56.78 111 ARG A O 1
ATOM 808 N N . GLY A 1 112 ? -30.461 3.924 -9.004 1.00 53.25 112 GLY A N 1
ATOM 809 C CA . GLY A 1 112 ? -31.562 4.556 -9.751 1.00 53.25 112 GLY A CA 1
ATOM 810 C C . GLY A 1 112 ? -32.362 5.585 -8.939 1.00 53.25 112 GLY A C 1
ATOM 811 O O . GLY A 1 112 ? -32.813 6.594 -9.481 1.00 53.25 112 GLY A O 1
ATOM 812 N N . TYR A 1 113 ? -32.489 5.378 -7.624 1.00 52.50 113 TYR A N 1
ATOM 813 C CA . TYR A 1 113 ? -33.255 6.268 -6.739 1.00 52.50 113 TYR A CA 1
ATOM 814 C C . TYR A 1 113 ? -32.576 7.620 -6.484 1.00 52.50 113 TYR A C 1
ATOM 816 O O . TYR A 1 113 ? -33.268 8.617 -6.297 1.00 52.50 113 TYR A O 1
ATOM 824 N N . PHE A 1 114 ? -31.241 7.682 -6.514 1.00 54.75 114 PHE A N 1
ATOM 825 C CA . PHE A 1 114 ? -30.503 8.933 -6.297 1.00 54.75 114 PHE A CA 1
ATOM 826 C C . PHE A 1 114 ? -30.532 9.877 -7.515 1.00 54.75 114 PHE A C 1
ATOM 828 O O . PHE A 1 114 ? -30.366 11.078 -7.350 1.00 54.75 114 PHE A O 1
ATOM 835 N N . PHE A 1 115 ? -30.790 9.360 -8.723 1.00 58.69 115 PHE A N 1
ATOM 836 C CA . PHE A 1 115 ? -30.850 10.154 -9.962 1.00 58.69 115 PHE A CA 1
ATOM 837 C C . PHE A 1 115 ? -32.265 10.610 -10.363 1.00 58.69 115 PHE A C 1
ATOM 839 O O . PHE A 1 115 ? -32.398 11.380 -11.306 1.00 58.69 115 PHE A O 1
ATOM 846 N N . THR A 1 116 ? -33.322 10.156 -9.677 1.00 58.44 116 THR A N 1
ATOM 847 C CA . THR A 1 116 ? -34.725 10.470 -10.044 1.00 58.44 116 THR A CA 1
ATOM 848 C C . THR A 1 116 ? -35.350 11.582 -9.177 1.00 58.44 116 THR A C 1
ATOM 850 O O . THR A 1 116 ? -36.452 12.038 -9.464 1.00 58.44 116 THR A O 1
ATOM 853 N N . HIS A 1 117 ? -34.663 12.053 -8.127 1.00 53.88 117 HIS A N 1
ATOM 854 C CA . HIS A 1 117 ? -35.198 13.042 -7.172 1.00 53.88 117 HIS A CA 1
ATOM 855 C C . HIS A 1 117 ? -34.309 14.282 -6.942 1.00 53.88 117 HIS A C 1
ATOM 857 O O . HIS A 1 117 ? -34.417 14.937 -5.905 1.00 53.88 117 HIS A O 1
ATOM 863 N N . THR A 1 118 ? -33.479 14.644 -7.919 1.00 51.94 118 THR A N 1
ATOM 864 C CA . THR A 1 118 ? -32.836 15.970 -8.031 1.00 51.94 118 THR A CA 1
ATOM 865 C C . THR A 1 118 ? -33.138 16.556 -9.393 1.00 51.94 118 THR A C 1
ATOM 867 O O . THR A 1 118 ? -33.416 17.770 -9.460 1.00 51.94 118 THR A O 1
#

pLDDT: mean 79.89, std 13.52, range [49.94, 95.44]

Organism: Oncorhynchus mykiss (NCBI:txid8022)

Radius of gyration: 21.41 Å; chains: 1; bounding box: 58×35×47 Å

Foldseek 3Di:
DPPPDDPVVVVVVVVCVVVVVVVVVVVCCVVDPPPDVVVVVVVVVVVVVVVVVCCVPVPLVVQLVVLCVVVPQHPCSSVVSVVVVVVVVVVVVVVVVCCCVVPDPCVVVVVVVVVPPD

Secondary structure (DSSP, 8-state):
--TT--HHHHHHHHHHHHHHHHHHHHHGGGTS-TT-HHHHHHHHHHHHHHHHHHIIIIIIHHHHHHHHHT-SSGGGTHHHHHHHHHHHHHHHHHHHHHHHHHH-TTHHHHHHHSSS--